Protein AF-A0A9E5SQ07-F1 (afdb_monomer)

Sequence (53 aa):
IYGLLTYGDEKKALEFAVGASCLKHAIPGDYNRVSVKEVERLISGDGSGRIQR

Mean predicted aligned error: 5.17 Å

Foldseek 3Di:
DCLVVPDVDPVSSVQLVVLQVVVQVVDPDDDRPDDSVQSVCQSVDDVPSDRDD

pLDDT: mean 86.26, std 13.18, range [53.47, 96.38]

Secondary structure (DSSP, 8-state):
-HHHHH-S-HHHHHHHHHHHHHHHTTSSSSS----HHHHHHHHSS-SS-----

Solvent-accessible surface area (backbone atoms only — not comparable to full-atom values): 3370 Å² total; per-residue (Å²): 110,71,34,70,76,73,34,99,40,70,67,60,17,49,48,43,51,52,34,46,51,60,55,34,76,77,42,87,74,90,68,74,85,75,52,71,69,58,25,50,50,47,66,72,36,76,91,76,69,72,83,84,130

Nearest PDB structures (foldseek):
  6sgb-assembly1_Ca  TM=5.990E-01  e=4.142E+00  Trypanosoma brucei brucei

Radius of gyration: 10.92 Å; Cα contacts (8 Å, |Δi|>4): 39; chains: 1; bounding box: 28×14×28 Å

Structure (mmCI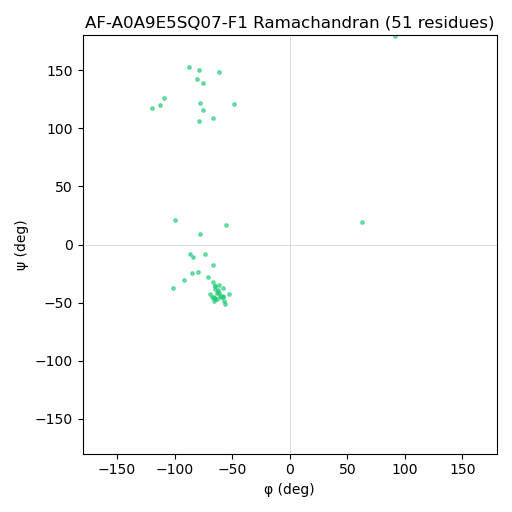F, N/CA/C/O backbone):
data_AF-A0A9E5SQ07-F1
#
_entry.id   AF-A0A9E5SQ07-F1
#
loop_
_atom_site.group_PDB
_atom_site.id
_atom_site.type_symbol
_atom_site.label_atom_id
_atom_site.label_alt_id
_atom_site.label_comp_id
_atom_site.label_asym_id
_atom_site.label_entity_id
_atom_site.label_seq_id
_atom_site.pdbx_PDB_ins_code
_atom_site.Cartn_x
_atom_site.Cartn_y
_atom_site.Cartn_z
_atom_site.occupancy
_atom_site.B_iso_or_equiv
_atom_site.auth_seq_id
_atom_site.auth_comp_id
_atom_site.auth_asym_id
_atom_site.auth_atom_id
_atom_site.pdbx_PDB_model_num
ATOM 1 N N . ILE A 1 1 ? -13.878 0.023 -3.728 1.00 87.19 1 ILE A N 1
ATOM 2 C CA . ILE A 1 1 ? -12.605 0.510 -3.136 1.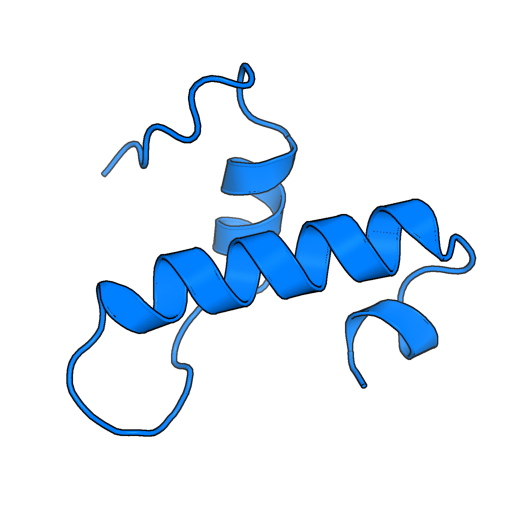00 87.19 1 ILE A CA 1
ATOM 3 C C . ILE A 1 1 ? -12.099 -0.579 -2.203 1.00 87.19 1 ILE A C 1
ATOM 5 O O . ILE A 1 1 ? -12.845 -0.955 -1.313 1.00 87.19 1 ILE A O 1
ATOM 9 N N . TYR A 1 2 ? -10.899 -1.124 -2.429 1.00 93.44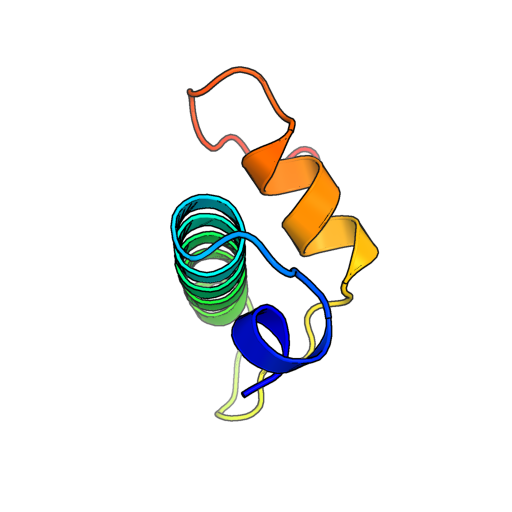 2 TYR A N 1
ATOM 10 C CA . TYR A 1 2 ? -10.415 -2.304 -1.694 1.00 93.44 2 TYR A CA 1
ATOM 11 C C . TYR A 1 2 ? -10.412 -2.100 -0.172 1.00 93.44 2 TYR A C 1
ATOM 13 O O . TYR A 1 2 ? -11.008 -2.899 0.543 1.00 93.44 2 TYR A O 1
ATOM 21 N N . GLY A 1 3 ? -9.817 -1.001 0.311 1.00 92.88 3 GLY A N 1
ATOM 22 C CA . GLY A 1 3 ? -9.685 -0.743 1.747 1.00 92.88 3 GLY A CA 1
ATOM 23 C C . GLY A 1 3 ? -11.026 -0.701 2.485 1.00 92.88 3 GLY A C 1
ATOM 24 O O . GLY A 1 3 ? -11.161 -1.354 3.505 1.00 92.88 3 GLY A O 1
ATOM 25 N N . LEU A 1 4 ? -12.036 -0.027 1.928 1.00 94.50 4 LEU A N 1
ATOM 26 C CA . LEU A 1 4 ? -13.371 0.082 2.538 1.00 94.50 4 LEU A CA 1
ATOM 27 C C . LEU A 1 4 ? -14.181 -1.224 2.501 1.00 94.50 4 LEU A C 1
ATOM 29 O O . LEU A 1 4 ? -15.058 -1.426 3.329 1.00 94.50 4 LEU A O 1
ATOM 33 N N . LEU A 1 5 ? -13.928 -2.093 1.517 1.00 96.38 5 LEU A N 1
ATOM 34 C CA . LEU A 1 5 ? -14.615 -3.387 1.401 1.00 96.38 5 LEU A CA 1
ATOM 35 C C . LEU A 1 5 ? -13.952 -4.477 2.250 1.00 96.38 5 LEU A C 1
ATOM 37 O O . LEU A 1 5 ? -14.593 -5.466 2.589 1.00 96.38 5 LEU A O 1
ATOM 41 N N . THR A 1 6 ? -12.664 -4.310 2.548 1.00 95.12 6 THR A N 1
ATOM 42 C CA . THR A 1 6 ? -11.843 -5.315 3.237 1.00 95.12 6 THR A CA 1
ATOM 43 C C . THR A 1 6 ? -11.662 -4.978 4.712 1.00 95.12 6 THR A C 1
ATOM 45 O O . THR A 1 6 ? -11.642 -5.871 5.557 1.00 95.12 6 THR A O 1
ATOM 48 N N . TYR A 1 7 ? -11.523 -3.693 5.037 1.00 90.12 7 TYR A N 1
ATOM 49 C CA . TYR A 1 7 ? -11.303 -3.210 6.391 1.00 90.12 7 TYR A CA 1
ATOM 50 C C . TYR A 1 7 ? -12.564 -2.498 6.888 1.00 90.12 7 TYR A C 1
ATOM 52 O O . TYR A 1 7 ? -13.052 -1.570 6.253 1.00 90.12 7 TYR A O 1
ATOM 60 N N . GLY A 1 8 ? -13.073 -2.913 8.051 1.00 91.00 8 GLY A N 1
ATOM 61 C CA . GLY A 1 8 ? -14.179 -2.237 8.746 1.00 91.00 8 GLY A CA 1
ATOM 62 C C . GLY A 1 8 ? -13.757 -0.971 9.504 1.00 91.00 8 GLY A C 1
ATOM 63 O O . GLY A 1 8 ? -14.539 -0.439 10.281 1.00 91.00 8 GLY A O 1
ATOM 64 N N . ASP A 1 9 ? -12.514 -0.528 9.312 1.00 93.56 9 ASP A N 1
ATOM 65 C CA . ASP A 1 9 ? -11.929 0.664 9.920 1.00 93.56 9 ASP A CA 1
ATOM 66 C C . ASP A 1 9 ? -11.504 1.626 8.8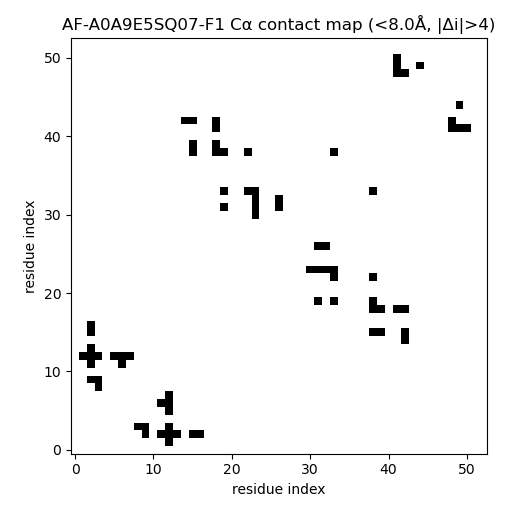06 1.00 93.56 9 ASP A C 1
ATOM 68 O O . ASP A 1 9 ? -10.640 1.309 7.980 1.00 93.56 9 ASP A O 1
ATOM 72 N N . GLU A 1 10 ? -12.116 2.809 8.795 1.00 94.50 10 GLU A N 1
ATOM 73 C CA . GLU A 1 10 ? -11.852 3.866 7.821 1.00 94.50 10 GLU A CA 1
ATOM 74 C C . GLU A 1 10 ? -10.402 4.354 7.874 1.00 94.50 10 GLU A C 1
ATOM 76 O O . GLU A 1 10 ? -9.810 4.637 6.829 1.00 94.50 10 GLU A O 1
ATOM 81 N N . LYS A 1 11 ? -9.791 4.392 9.065 1.00 93.38 11 LYS A N 1
ATOM 82 C CA . LYS A 1 11 ? -8.392 4.793 9.226 1.00 93.38 11 LYS A CA 1
ATOM 83 C C . LYS A 1 11 ? -7.474 3.794 8.535 1.00 93.38 11 LYS A C 1
ATOM 85 O O . LYS A 1 11 ? -6.617 4.184 7.745 1.00 93.38 11 LYS A O 1
ATOM 90 N N . LYS A 1 12 ? -7.700 2.500 8.763 1.00 92.81 12 LYS A N 1
ATOM 91 C CA . LYS A 1 12 ? -6.931 1.431 8.118 1.00 92.81 12 LYS A CA 1
ATOM 92 C C . LYS A 1 12 ? -7.142 1.406 6.604 1.00 92.81 12 LYS A C 1
ATOM 94 O O . LYS A 1 12 ? -6.196 1.194 5.846 1.00 92.81 12 LYS A O 1
ATOM 99 N N . ALA A 1 13 ? -8.368 1.657 6.145 1.00 95.31 13 ALA A N 1
ATOM 100 C CA . ALA A 1 13 ? -8.666 1.785 4.723 1.00 95.31 13 ALA A CA 1
ATOM 101 C C . ALA A 1 13 ? -7.916 2.963 4.076 1.00 95.31 13 ALA A C 1
ATOM 103 O O . ALA A 1 13 ? -7.394 2.812 2.967 1.00 95.31 13 ALA A O 1
ATOM 104 N N . LEU A 1 14 ? -7.830 4.103 4.769 1.00 94.56 14 LEU A N 1
ATOM 105 C CA . LEU A 1 14 ? -7.072 5.273 4.331 1.00 94.56 14 LEU A CA 1
ATOM 106 C C . LEU A 1 14 ? -5.566 4.986 4.293 1.00 94.56 14 LEU A C 1
ATOM 108 O O . LEU A 1 14 ? -4.931 5.245 3.273 1.00 94.56 14 LEU A O 1
ATOM 112 N N . GLU A 1 15 ? -5.004 4.404 5.353 1.00 93.31 15 GLU A N 1
ATOM 113 C CA . GLU A 1 15 ? -3.585 4.028 5.416 1.00 93.31 15 GLU A CA 1
ATOM 114 C C . GLU A 1 15 ? -3.213 3.068 4.281 1.00 93.31 15 GLU A C 1
ATOM 116 O O . GLU A 1 15 ? -2.233 3.297 3.570 1.00 93.31 15 GLU A O 1
ATOM 121 N N . PHE A 1 16 ? -4.041 2.050 4.029 1.00 94.31 16 PHE A N 1
ATOM 122 C CA . PHE A 1 16 ? -3.850 1.139 2.904 1.00 94.31 16 PHE A CA 1
ATOM 123 C C . PHE A 1 16 ? -3.877 1.873 1.556 1.00 94.31 16 PHE A C 1
ATOM 125 O O . PHE A 1 16 ? -3.024 1.636 0.701 1.00 94.31 16 PHE A O 1
ATOM 132 N N . ALA A 1 17 ? -4.839 2.777 1.344 1.00 94.56 17 ALA A N 1
ATOM 133 C CA . ALA A 1 17 ? -4.942 3.535 0.098 1.00 94.56 17 ALA A CA 1
ATOM 134 C C . ALA A 1 17 ? -3.714 4.434 -0.133 1.00 94.56 17 ALA A C 1
ATOM 136 O O . ALA A 1 17 ? -3.184 4.484 -1.247 1.00 94.56 17 ALA A O 1
ATOM 137 N N . VAL A 1 18 ? -3.227 5.094 0.920 1.00 93.50 18 VAL A N 1
ATOM 138 C CA . VAL A 1 18 ? -2.021 5.932 0.878 1.00 93.50 18 VAL A CA 1
ATOM 139 C C . VAL A 1 18 ? -0.780 5.083 0.595 1.00 93.50 18 VAL A C 1
ATOM 141 O O . VAL A 1 18 ? -0.002 5.425 -0.297 1.00 93.50 18 VAL A O 1
ATOM 144 N N . GLY A 1 19 ? -0.623 3.941 1.270 1.00 92.31 19 GLY A N 1
ATOM 145 C CA . GLY A 1 19 ? 0.480 3.009 1.024 1.00 92.31 19 GLY A CA 1
ATOM 146 C C . GLY A 1 19 ? 0.484 2.464 -0.409 1.00 92.31 19 GLY A C 1
ATOM 147 O O . GLY A 1 19 ? 1.519 2.468 -1.076 1.00 92.31 19 GLY A O 1
ATOM 148 N N . ALA A 1 20 ? -0.682 2.075 -0.931 1.00 94.12 20 ALA A N 1
ATOM 149 C CA . ALA A 1 20 ? -0.827 1.591 -2.303 1.00 94.12 20 ALA A CA 1
ATOM 150 C C . ALA A 1 20 ? -0.522 2.671 -3.353 1.00 94.12 20 ALA A C 1
ATOM 152 O O . ALA A 1 20 ? 0.043 2.359 -4.404 1.00 94.12 20 ALA A O 1
ATOM 153 N N . SER A 1 21 ? -0.878 3.929 -3.077 1.00 93.12 21 SER A N 1
ATOM 154 C CA . SER A 1 21 ? -0.546 5.077 -3.928 1.00 93.12 21 SER A CA 1
ATOM 155 C C . SER A 1 21 ? 0.960 5.352 -3.933 1.00 93.12 21 SER A C 1
ATOM 157 O O . SER A 1 21 ? 1.567 5.485 -4.994 1.00 93.12 21 SER A O 1
ATOM 159 N N . CYS A 1 22 ? 1.595 5.333 -2.759 1.00 91.94 22 CYS A N 1
ATOM 160 C CA . CYS A 1 22 ? 3.039 5.514 -2.629 1.00 91.94 22 CYS A CA 1
ATOM 161 C C . CYS A 1 22 ? 3.816 4.481 -3.462 1.00 91.94 22 CYS A C 1
ATOM 163 O O . CYS A 1 22 ? 4.673 4.841 -4.269 1.00 91.94 22 CYS A O 1
ATOM 165 N N . LEU A 1 23 ? 3.453 3.200 -3.346 1.00 91.44 23 LEU A N 1
ATOM 166 C CA . LEU A 1 23 ? 4.092 2.128 -4.108 1.00 91.44 23 LEU A CA 1
ATOM 167 C C . LEU A 1 23 ? 3.822 2.227 -5.618 1.00 91.44 23 LEU A C 1
ATOM 169 O O . LEU A 1 23 ? 4.705 1.913 -6.417 1.00 91.44 23 LEU A O 1
ATOM 173 N N . LYS A 1 24 ? 2.649 2.724 -6.038 1.00 92.38 24 LYS A N 1
ATOM 174 C CA . LYS A 1 24 ? 2.335 2.933 -7.461 1.00 92.38 24 LYS A CA 1
ATOM 175 C C . LYS A 1 24 ? 3.333 3.868 -8.143 1.00 92.38 24 LYS A C 1
ATOM 177 O O . LYS A 1 24 ? 3.671 3.633 -9.303 1.00 92.38 24 LYS A O 1
ATOM 182 N N . HIS A 1 25 ? 3.815 4.903 -7.454 1.00 91.88 25 HIS A N 1
ATOM 183 C CA . HIS A 1 25 ? 4.793 5.843 -8.014 1.00 91.88 25 HIS A CA 1
ATOM 184 C C . HIS A 1 25 ? 6.165 5.209 -8.291 1.00 91.88 25 HIS A C 1
ATOM 186 O O . HIS A 1 25 ? 6.929 5.747 -9.087 1.00 91.88 25 HIS A O 1
ATOM 192 N N . ALA A 1 26 ? 6.465 4.052 -7.696 1.00 88.50 26 ALA A N 1
ATOM 193 C CA . ALA A 1 26 ? 7.687 3.300 -7.968 1.00 88.50 26 ALA A CA 1
ATOM 194 C C . ALA A 1 26 ? 7.564 2.334 -9.165 1.00 88.50 26 ALA A C 1
ATOM 196 O O . ALA A 1 26 ? 8.569 1.760 -9.584 1.00 88.50 26 ALA A O 1
ATOM 197 N N . ILE A 1 27 ? 6.357 2.142 -9.718 1.00 88.38 27 ILE A N 1
ATOM 198 C CA . ILE A 1 27 ? 6.086 1.193 -10.807 1.00 88.38 27 ILE A CA 1
ATOM 199 C C . ILE A 1 27 ? 5.703 1.957 -12.085 1.00 88.38 27 ILE A C 1
ATOM 201 O O . ILE A 1 27 ? 4.683 2.655 -12.086 1.00 88.38 27 ILE A O 1
ATOM 205 N N . PRO A 1 28 ? 6.455 1.799 -13.192 1.00 92.56 28 PRO A N 1
ATOM 206 C CA . PRO A 1 28 ? 6.117 2.403 -14.479 1.00 92.56 28 PRO A CA 1
ATOM 207 C C . PRO A 1 28 ? 4.772 1.929 -15.051 1.00 92.56 28 PRO A C 1
ATOM 209 O O . PRO A 1 28 ? 4.378 0.773 -14.885 1.00 92.56 28 PRO A O 1
ATOM 212 N N . GLY A 1 29 ? 4.110 2.821 -15.791 1.00 92.94 29 GLY A N 1
ATOM 213 C CA . GLY A 1 29 ? 2.787 2.600 -16.383 1.00 92.94 29 GLY A CA 1
ATOM 214 C C . GLY A 1 29 ? 1.643 3.052 -15.475 1.00 92.94 29 GLY A C 1
ATOM 215 O O . GLY A 1 29 ? 1.874 3.524 -14.366 1.00 92.94 29 GLY A O 1
ATOM 216 N N . ASP A 1 30 ? 0.405 2.906 -15.939 1.00 92.38 30 ASP A N 1
ATOM 217 C CA . ASP A 1 30 ? -0.754 3.533 -15.280 1.00 92.38 30 ASP A CA 1
ATOM 218 C C . ASP A 1 30 ? -1.412 2.619 -14.242 1.00 92.38 30 ASP A C 1
ATOM 220 O O . ASP A 1 30 ? -1.928 3.072 -13.220 1.00 92.38 30 ASP A O 1
ATOM 224 N N . TYR A 1 31 ? -1.341 1.305 -14.462 1.00 91.88 31 TYR A N 1
ATOM 225 C CA . TYR A 1 31 ? -1.954 0.325 -13.575 1.00 91.88 31 TYR A CA 1
ATOM 226 C C . TYR A 1 31 ? -1.164 0.135 -12.288 1.00 91.88 31 TYR A C 1
ATOM 228 O O . TYR A 1 31 ? 0.064 0.017 -12.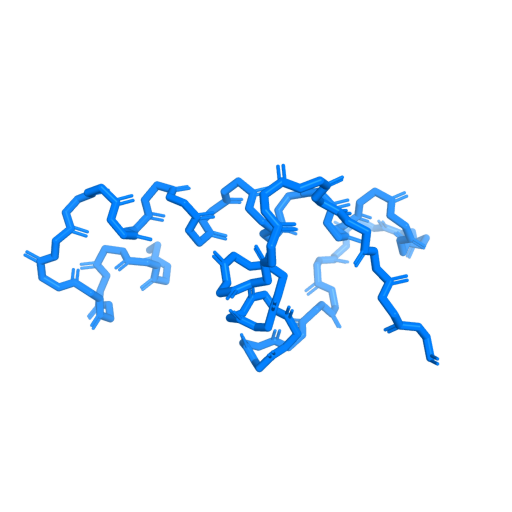289 1.00 91.88 31 TYR A O 1
ATOM 236 N 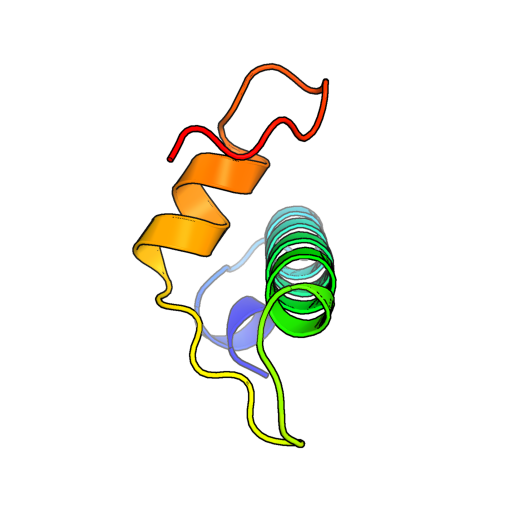N . ASN A 1 32 ? -1.894 0.025 -11.180 1.00 88.38 32 ASN A N 1
ATOM 237 C CA . ASN A 1 32 ? -1.302 -0.342 -9.909 1.00 88.38 32 ASN A CA 1
ATOM 238 C C . ASN A 1 32 ? -1.058 -1.853 -9.857 1.00 88.38 32 ASN A C 1
ATOM 240 O O . ASN A 1 32 ? -2.000 -2.632 -9.752 1.00 88.38 32 ASN A O 1
ATOM 244 N N . ARG A 1 33 ? 0.212 -2.257 -9.974 1.00 92.25 33 ARG A N 1
ATOM 245 C CA . ARG A 1 33 ? 0.658 -3.662 -9.942 1.00 92.25 33 ARG A CA 1
ATOM 246 C C . ARG A 1 33 ? 1.211 -4.078 -8.573 1.00 92.25 33 ARG A C 1
ATOM 248 O O . ARG A 1 33 ? 1.981 -5.027 -8.493 1.00 92.25 33 ARG A O 1
ATOM 255 N N . VAL A 1 34 ? 0.845 -3.356 -7.517 1.00 92.00 34 VAL A N 1
ATOM 256 C CA . VAL A 1 34 ? 1.241 -3.666 -6.135 1.00 92.00 34 VAL A CA 1
ATOM 257 C C . VAL A 1 34 ? 0.359 -4.763 -5.556 1.00 92.00 34 VAL A C 1
ATOM 259 O O . VAL A 1 34 ? -0.850 -4.807 -5.798 1.00 92.00 34 VAL A O 1
ATOM 262 N N . SER A 1 35 ? 0.953 -5.645 -4.764 1.00 93.69 35 SER A N 1
ATOM 263 C CA . SER A 1 35 ? 0.223 -6.663 -4.017 1.00 93.69 35 SER A CA 1
ATOM 264 C C . SER A 1 35 ? -0.249 -6.135 -2.663 1.00 93.69 35 SER A C 1
ATOM 266 O O . SER A 1 35 ? 0.388 -5.285 -2.041 1.00 93.69 35 SER A O 1
ATOM 268 N N . VAL A 1 36 ? -1.347 -6.703 -2.157 1.00 94.00 36 VAL A N 1
ATOM 2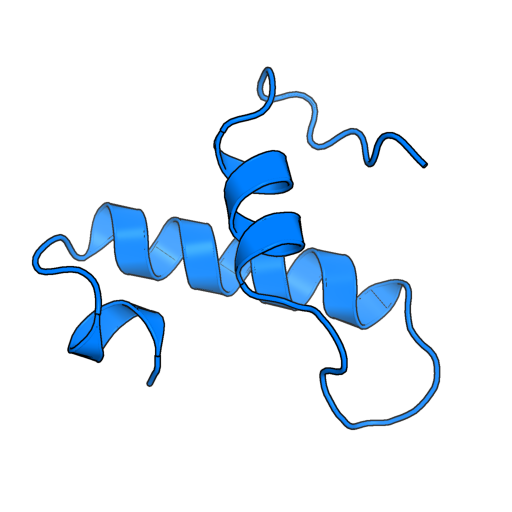69 C CA . VAL A 1 36 ? -1.878 -6.397 -0.815 1.00 94.00 36 VAL A CA 1
ATOM 270 C C . VAL A 1 36 ? -0.796 -6.5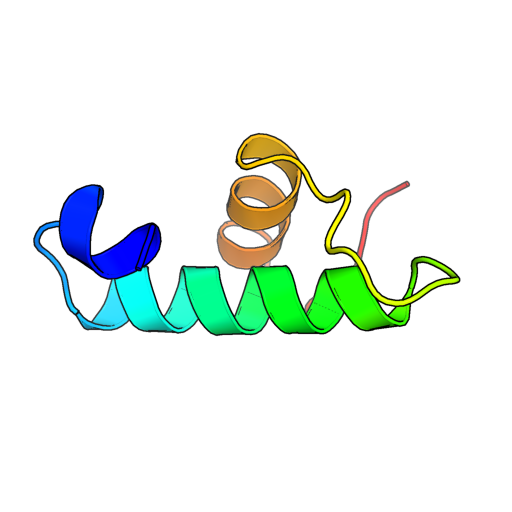49 0.256 1.00 94.00 36 VAL A C 1
ATOM 272 O O . VAL A 1 36 ? -0.650 -5.687 1.113 1.00 94.00 36 VAL A O 1
ATOM 275 N N . LYS A 1 37 ? 0.017 -7.607 0.163 1.00 91.81 37 LYS A N 1
ATOM 276 C CA . LYS A 1 37 ? 1.077 -7.912 1.130 1.00 91.81 37 LYS A CA 1
ATOM 277 C C . LYS A 1 37 ? 2.182 -6.852 1.162 1.00 91.81 37 LYS A C 1
ATOM 279 O O . LYS A 1 37 ? 2.738 -6.595 2.225 1.00 91.81 37 LYS A O 1
ATOM 284 N N . GLU A 1 38 ? 2.526 -6.255 0.021 1.00 90.44 38 GLU A N 1
ATOM 285 C CA . GLU A 1 38 ? 3.513 -5.167 -0.040 1.00 90.44 38 GLU A CA 1
ATOM 286 C C . GLU A 1 38 ? 2.974 -3.894 0.604 1.00 90.44 38 GLU A C 1
ATOM 288 O O . GLU A 1 38 ? 3.684 -3.252 1.377 1.00 90.44 38 GLU A O 1
ATOM 293 N N . VAL A 1 39 ? 1.707 -3.568 0.341 1.00 92.75 39 VAL A N 1
ATOM 294 C CA . VAL A 1 39 ? 1.036 -2.423 0.964 1.00 92.75 39 VAL A CA 1
ATOM 295 C C . VAL A 1 39 ? 0.939 -2.623 2.476 1.00 92.75 39 VAL A C 1
ATOM 297 O O . VAL A 1 39 ? 1.309 -1.728 3.228 1.00 92.75 39 VAL A O 1
ATOM 300 N N . GLU A 1 40 ? 0.512 -3.804 2.928 1.00 91.69 40 GLU A N 1
ATOM 301 C CA . GLU A 1 40 ? 0.404 -4.129 4.353 1.00 91.69 40 GLU A CA 1
ATOM 302 C C . GLU A 1 40 ? 1.756 -4.067 5.063 1.00 91.69 40 GLU A C 1
ATOM 304 O O . GLU A 1 40 ? 1.838 -3.487 6.139 1.00 91.69 40 GL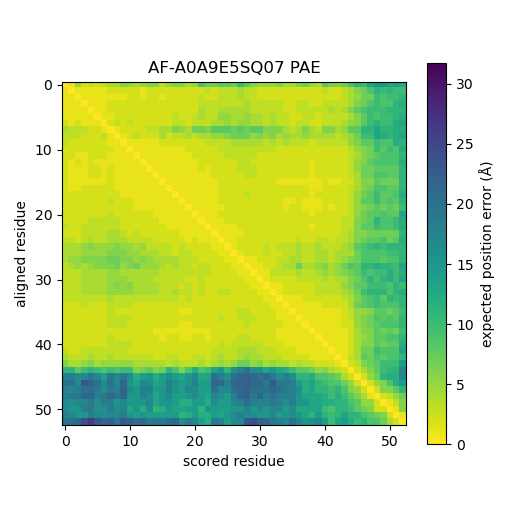U A O 1
ATOM 309 N N . ARG A 1 41 ? 2.830 -4.574 4.441 1.00 89.19 41 ARG A N 1
ATOM 310 C CA . ARG A 1 41 ? 4.196 -4.446 4.976 1.00 89.19 41 ARG A CA 1
ATOM 311 C C . ARG A 1 41 ? 4.652 -2.995 5.088 1.00 89.19 41 ARG A C 1
ATOM 313 O O . ARG A 1 41 ? 5.333 -2.661 6.052 1.00 89.19 41 ARG A O 1
ATOM 320 N N . LEU A 1 42 ? 4.312 -2.155 4.108 1.00 87.31 42 LEU A N 1
ATOM 321 C CA . LEU A 1 42 ? 4.683 -0.742 4.108 1.00 87.31 42 LEU A CA 1
ATOM 322 C C . LEU A 1 42 ? 3.998 0.014 5.251 1.00 87.31 42 LEU A C 1
ATOM 324 O O . LEU A 1 42 ? 4.660 0.774 5.949 1.00 87.31 42 LEU A O 1
ATOM 328 N N . ILE A 1 43 ? 2.696 -0.205 5.455 1.00 88.06 43 ILE A N 1
ATOM 329 C CA . ILE A 1 43 ? 1.927 0.487 6.502 1.00 88.06 43 ILE A CA 1
ATOM 330 C C . ILE A 1 43 ? 2.144 -0.117 7.898 1.00 88.06 43 ILE A C 1
ATOM 332 O O . ILE A 1 43 ? 1.956 0.577 8.890 1.00 88.06 43 ILE A O 1
ATOM 336 N N . SER A 1 44 ? 2.549 -1.392 7.992 1.00 84.06 44 SER A N 1
ATOM 337 C CA . SER A 1 44 ? 2.932 -2.034 9.259 1.00 84.06 44 SER A CA 1
ATOM 338 C C . SER A 1 44 ? 4.388 -1.772 9.656 1.00 84.06 44 SER A C 1
ATOM 340 O O . SER A 1 44 ? 4.806 -2.179 10.738 1.00 84.06 44 SER A O 1
ATOM 342 N N . GLY A 1 45 ? 5.188 -1.203 8.751 1.00 72.88 45 GLY A N 1
ATOM 343 C CA . GLY A 1 45 ? 6.600 -0.911 8.961 1.00 72.88 45 GLY A CA 1
ATOM 344 C C . GLY A 1 45 ? 6.808 0.355 9.788 1.00 72.88 45 GLY A C 1
ATOM 345 O O . GLY A 1 45 ? 6.007 1.285 9.733 1.00 72.88 45 GLY A O 1
ATOM 346 N N . ASP A 1 46 ? 7.910 0.381 10.541 1.00 53.47 46 ASP A N 1
ATOM 347 C CA . ASP A 1 46 ? 8.328 1.507 11.380 1.00 53.47 46 ASP A CA 1
ATOM 348 C C . ASP A 1 46 ? 8.265 2.807 10.563 1.00 53.47 46 ASP A C 1
ATOM 350 O O . ASP A 1 46 ? 8.892 2.869 9.498 1.00 53.47 46 ASP A O 1
ATOM 354 N N . GLY A 1 47 ? 7.464 3.782 11.022 1.00 54.16 47 GLY A N 1
ATOM 355 C CA . GLY A 1 47 ? 6.781 4.873 10.287 1.00 54.16 47 GLY A CA 1
ATOM 356 C C . GLY A 1 47 ? 7.611 5.824 9.405 1.00 54.16 47 GLY A C 1
ATOM 357 O O . GLY A 1 47 ? 7.149 6.892 9.021 1.00 54.16 47 GLY A O 1
ATOM 358 N N . SER A 1 48 ? 8.832 5.437 9.060 1.00 55.38 48 SER A N 1
ATOM 359 C CA . SER A 1 48 ? 9.740 6.025 8.080 1.00 55.38 48 SER A CA 1
ATOM 360 C C . SER A 1 48 ? 9.370 5.773 6.609 1.00 55.38 48 SER A C 1
ATOM 362 O O . SER A 1 48 ? 10.030 6.326 5.731 1.00 55.38 48 SER A O 1
ATOM 364 N N . GLY A 1 49 ? 8.372 4.927 6.307 1.00 55.94 49 GLY A N 1
ATOM 365 C CA . GLY A 1 49 ? 7.940 4.651 4.927 1.00 55.94 49 GLY A CA 1
ATOM 366 C C . GLY A 1 49 ? 9.015 4.004 4.038 1.00 55.94 49 GLY A C 1
ATOM 367 O O . GLY A 1 49 ? 8.934 4.074 2.811 1.00 55.94 49 GLY A O 1
ATOM 368 N N . ARG A 1 50 ? 10.059 3.399 4.627 1.00 59.12 50 ARG A N 1
ATOM 369 C CA . ARG A 1 50 ? 11.162 2.795 3.867 1.00 59.12 50 ARG A CA 1
ATOM 370 C C . ARG A 1 50 ? 10.723 1.470 3.253 1.00 59.12 50 ARG A C 1
ATOM 372 O O . ARG A 1 50 ? 10.488 0.490 3.954 1.00 59.12 50 ARG A O 1
ATOM 379 N N . ILE A 1 51 ? 10.695 1.433 1.925 1.00 56.78 51 ILE A N 1
ATOM 380 C CA . ILE A 1 51 ? 10.541 0.199 1.153 1.00 56.78 51 ILE A CA 1
ATOM 381 C C . ILE A 1 51 ? 11.801 -0.654 1.373 1.00 56.78 51 ILE A C 1
ATOM 383 O O . ILE A 1 51 ? 12.876 -0.303 0.885 1.00 56.78 51 ILE A O 1
ATOM 387 N N . GLN A 1 52 ? 11.684 -1.763 2.110 1.00 58.34 52 GLN A N 1
ATOM 388 C CA . GLN A 1 52 ? 12.701 -2.819 2.091 1.00 58.34 52 GLN A CA 1
ATOM 389 C C . GLN A 1 52 ? 12.507 -3.646 0.816 1.00 58.34 52 GLN A C 1
ATOM 391 O O . GLN A 1 52 ? 11.409 -4.151 0.576 1.00 58.34 52 GLN A O 1
ATOM 396 N N . ARG A 1 53 ? 13.551 -3.706 -0.015 1.00 55.97 53 ARG A N 1
ATOM 397 C CA . ARG A 1 53 ? 13.587 -4.466 -1.270 1.00 55.97 53 ARG A CA 1
ATOM 398 C C . ARG A 1 53 ? 14.130 -5.866 -1.044 1.00 55.97 53 ARG A C 1
ATOM 400 O O . ARG A 1 53 ? 15.096 -5.977 -0.260 1.00 55.97 53 ARG A O 1
#